Protein AF-A0A1G9L288-F1 (afdb_monomer_lite)

Secondary structure (DSSP, 8-state):
----TTS-HHHHHHHHHTT-HHHHHHHHHHHHHHHHHHHHHHTT-HHHHHHHHHHHHHHHHHHHHHHHTTSS--

Radius of gyration: 14.57 Å; chains: 1; bounding box: 36×21×40 Å

pLDDT: mean 71.61, std 11.11, range [36.78, 85.56]

Foldseek 3Di:
DDDCLVPDLVVLVVCVLVVDPVSVVNVCVVVVVVLVVVCVVVPVDNVVSVVVVVVVVVVSVVVCVVSVVVVPPD

Sequence (74 aa):
MLDYSRYSDTDLLKLFQKGDAIAYREIYDRYWQLLFRFSGKLMQDNSIAEDIVQDIIWVLSRLFRVIGSKFSYN

Structure (mmCIF, N/CA/C/O backbone):
data_AF-A0A1G9L288-F1
#
_entry.id   AF-A0A1G9L288-F1
#
loop_
_atom_site.group_PDB
_atom_site.id
_atom_site.type_symbol
_atom_site.label_atom_id
_atom_site.label_alt_id
_atom_site.label_comp_id
_atom_site.label_asym_id
_atom_site.label_entity_id
_atom_site.label_seq_id
_atom_site.pdbx_PDB_ins_code
_atom_site.Cartn_x
_atom_site.Cartn_y
_atom_site.Cartn_z
_atom_site.occupancy
_atom_site.B_iso_or_equiv
_atom_site.auth_seq_id
_atom_site.auth_comp_id
_atom_site.auth_asym_id
_atom_site.auth_atom_id
_atom_site.pdbx_PDB_model_num
ATOM 1 N N . MET A 1 1 ? -5.139 1.230 -21.720 1.00 48.91 1 MET A N 1
ATOM 2 C CA . MET A 1 1 ? -4.848 1.548 -20.307 1.00 48.91 1 MET A CA 1
ATOM 3 C C . MET A 1 1 ? -4.536 0.222 -19.638 1.00 48.91 1 MET A C 1
ATOM 5 O O . MET A 1 1 ? -5.339 -0.688 -19.798 1.00 48.91 1 MET A O 1
ATOM 9 N N . LEU A 1 2 ? -3.344 0.052 -19.064 1.00 59.62 2 LEU A N 1
ATOM 10 C CA . LEU A 1 2 ? -2.958 -1.219 -18.443 1.00 59.62 2 LEU A CA 1
ATOM 11 C C . LEU A 1 2 ? -3.721 -1.361 -17.125 1.00 59.62 2 LEU A C 1
ATOM 13 O O . LEU A 1 2 ? -3.639 -0.480 -16.276 1.00 59.62 2 LEU A O 1
ATOM 17 N N . ASP A 1 3 ? -4.503 -2.428 -17.011 1.00 72.56 3 ASP A N 1
ATOM 18 C CA . ASP A 1 3 ? -5.270 -2.770 -15.820 1.00 72.56 3 ASP A CA 1
ATOM 19 C C . ASP A 1 3 ? -4.521 -3.884 -15.082 1.00 72.56 3 ASP A C 1
ATOM 21 O O . ASP A 1 3 ? -4.508 -5.036 -15.527 1.00 72.56 3 ASP A O 1
ATOM 25 N N . TYR A 1 4 ? -3.851 -3.535 -13.980 1.00 80.69 4 TYR A N 1
ATOM 26 C CA . TYR A 1 4 ? -3.152 -4.517 -13.151 1.00 80.69 4 TYR A CA 1
ATOM 27 C C . TYR A 1 4 ? -4.004 -5.040 -11.986 1.00 80.69 4 TYR A C 1
ATOM 29 O O . TYR A 1 4 ? -3.500 -5.791 -11.148 1.00 80.69 4 TYR A O 1
ATOM 37 N N . SER A 1 5 ? -5.315 -4.769 -11.975 1.00 74.88 5 SER A N 1
ATOM 38 C CA . SER A 1 5 ? -6.244 -5.280 -10.958 1.00 74.88 5 SER A CA 1
ATOM 39 C C . SER A 1 5 ? -6.297 -6.808 -10.883 1.00 74.88 5 SER A C 1
ATOM 41 O O . SER A 1 5 ? -6.705 -7.351 -9.858 1.00 74.88 5 SER A O 1
ATOM 43 N N . ARG A 1 6 ? -5.844 -7.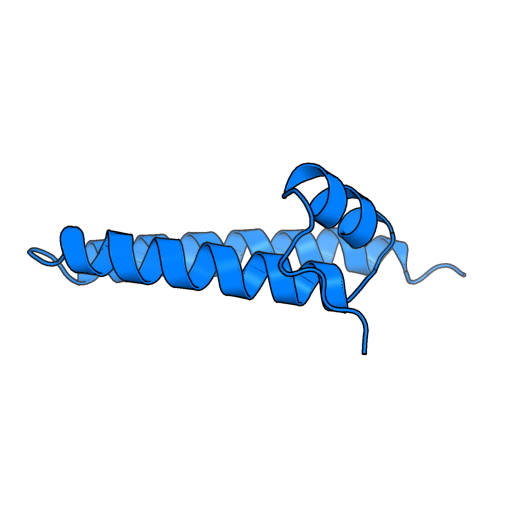518 -11.926 1.00 81.88 6 ARG A N 1
ATOM 44 C CA . ARG A 1 6 ? -5.752 -8.990 -11.970 1.00 81.88 6 ARG A CA 1
ATOM 45 C C . ARG A 1 6 ? -4.366 -9.551 -11.670 1.00 81.88 6 ARG A C 1
ATOM 47 O O . ARG A 1 6 ? -4.218 -10.767 -11.585 1.00 81.88 6 ARG A O 1
ATOM 54 N N . TYR A 1 7 ? -3.353 -8.701 -11.535 1.00 84.75 7 TYR A N 1
ATOM 55 C CA . TYR A 1 7 ? -1.993 -9.160 -11.280 1.00 84.75 7 TYR A CA 1
ATOM 56 C C . TYR A 1 7 ? -1.872 -9.640 -9.836 1.00 84.75 7 TYR A C 1
ATOM 58 O O . TYR A 1 7 ? -2.523 -9.110 -8.927 1.00 84.75 7 TYR A O 1
ATOM 66 N N . SER A 1 8 ? -1.045 -10.665 -9.628 1.00 84.31 8 SER A N 1
ATOM 67 C CA . SER A 1 8 ? -0.702 -11.101 -8.279 1.00 84.31 8 SER A CA 1
ATOM 68 C C . SER A 1 8 ? 0.151 -10.034 -7.595 1.00 84.31 8 SER A C 1
ATOM 70 O O . SER A 1 8 ? 0.889 -9.301 -8.258 1.00 84.31 8 SER A O 1
ATOM 72 N N . ASP A 1 9 ? 0.104 -9.970 -6.268 1.00 77.56 9 ASP A N 1
ATOM 73 C CA . ASP A 1 9 ? 0.936 -9.032 -5.507 1.00 77.56 9 ASP A CA 1
ATOM 74 C C . ASP A 1 9 ? 2.431 -9.239 -5.793 1.00 77.56 9 ASP A C 1
ATOM 76 O O . ASP A 1 9 ? 3.188 -8.281 -5.924 1.00 77.56 9 ASP A O 1
ATOM 80 N N . THR A 1 10 ? 2.851 -10.489 -5.996 1.00 81.00 10 THR A N 1
ATOM 81 C CA . THR A 1 10 ? 4.211 -10.841 -6.424 1.00 81.00 10 THR A CA 1
ATOM 82 C C . THR A 1 10 ? 4.590 -10.263 -7.784 1.00 81.00 10 THR A C 1
ATOM 84 O O . THR A 1 10 ? 5.741 -9.874 -7.979 1.00 81.00 10 THR A O 1
ATOM 87 N N . ASP A 1 11 ? 3.658 -10.198 -8.732 1.00 85.56 11 ASP A N 1
ATOM 88 C CA . ASP A 1 11 ? 3.928 -9.647 -10.061 1.00 85.56 11 ASP A CA 1
ATOM 89 C C . ASP A 1 11 ? 3.893 -8.120 -10.049 1.00 85.56 11 ASP A C 1
ATOM 91 O O . ASP A 1 11 ? 4.761 -7.486 -10.653 1.00 85.56 11 ASP A O 1
ATOM 95 N N . LEU A 1 12 ? 2.976 -7.526 -9.281 1.00 83.50 12 LEU A N 1
ATOM 96 C CA . LEU A 1 12 ? 2.953 -6.087 -9.024 1.00 83.50 12 LEU A CA 1
ATOM 97 C C . LEU A 1 12 ? 4.249 -5.623 -8.349 1.00 83.50 12 LEU A C 1
ATOM 99 O O . LEU A 1 12 ? 4.823 -4.620 -8.761 1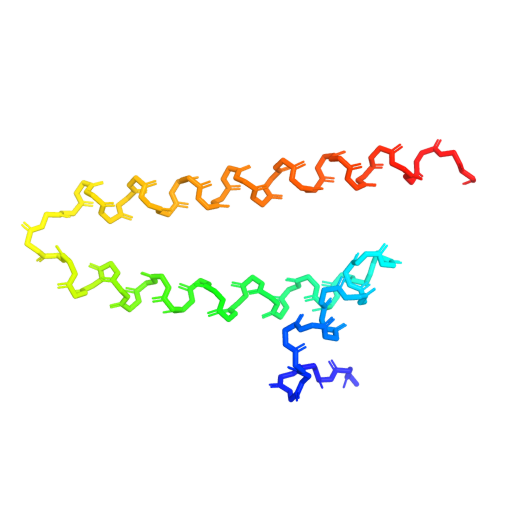.00 83.50 12 LEU A O 1
ATOM 103 N N . LEU A 1 13 ? 4.773 -6.379 -7.379 1.00 79.25 13 LEU A N 1
ATOM 104 C CA . LEU A 1 13 ? 6.045 -6.077 -6.715 1.00 79.25 13 LEU A CA 1
ATOM 105 C C . LEU A 1 13 ? 7.239 -6.151 -7.673 1.00 79.25 13 LEU A C 1
ATOM 107 O O . LEU A 1 13 ? 8.139 -5.317 -7.594 1.00 79.25 13 LEU A O 1
ATOM 111 N N . LYS A 1 14 ? 7.255 -7.109 -8.606 1.00 82.94 14 LYS A N 1
ATOM 112 C CA . LYS A 1 14 ? 8.303 -7.188 -9.641 1.00 82.94 14 LYS A CA 1
ATOM 113 C C . LYS A 1 14 ? 8.247 -6.003 -10.604 1.00 82.94 14 LYS A C 1
ATOM 115 O O . LYS A 1 14 ? 9.294 -5.518 -11.022 1.00 82.94 14 LYS A O 1
ATOM 120 N N . LEU A 1 15 ? 7.050 -5.552 -10.977 1.00 82.06 15 LEU A N 1
ATOM 121 C CA . LEU A 1 15 ? 6.854 -4.378 -11.836 1.00 82.06 15 LEU A CA 1
ATOM 122 C C . LEU A 1 15 ? 7.215 -3.085 -11.099 1.00 82.06 15 LEU A C 1
ATOM 124 O O . LEU A 1 15 ? 7.911 -2.228 -11.637 1.00 82.06 15 LEU A O 1
ATOM 128 N N . PHE A 1 16 ? 6.846 -3.001 -9.828 1.00 77.94 16 PHE A N 1
ATOM 129 C CA . PHE A 1 16 ? 7.237 -1.924 -8.934 1.00 77.94 16 PHE A CA 1
ATOM 130 C C . PHE A 1 16 ? 8.762 -1.821 -8.776 1.00 77.94 16 PHE A C 1
ATOM 132 O O . PHE A 1 16 ? 9.320 -0.734 -8.900 1.00 77.94 16 PHE A O 1
ATOM 139 N N . GLN A 1 17 ? 9.469 -2.945 -8.607 1.00 77.81 17 GLN A N 1
ATOM 140 C CA . GLN A 1 17 ? 10.941 -2.972 -8.570 1.00 77.81 17 GLN A CA 1
ATOM 141 C C . GLN A 1 17 ? 11.592 -2.475 -9.869 1.00 77.81 17 GLN A C 1
ATOM 143 O O . GLN A 1 17 ? 12.746 -2.052 -9.852 1.00 77.81 17 GLN A O 1
ATOM 148 N N . LYS A 1 18 ? 10.861 -2.510 -10.987 1.00 82.62 18 LYS A N 1
ATOM 149 C CA . LYS A 1 18 ? 11.291 -1.978 -12.285 1.00 82.62 18 LYS A CA 1
ATOM 150 C C . LYS A 1 18 ? 10.902 -0.509 -12.497 1.00 82.62 18 LYS A C 1
ATOM 152 O O . LYS A 1 18 ? 11.203 0.035 -13.553 1.00 82.62 18 LYS A O 1
ATOM 157 N N . GLY A 1 19 ? 10.268 0.132 -11.512 1.00 76.75 19 GLY A N 1
ATOM 158 C CA . GLY A 1 19 ? 9.859 1.537 -11.567 1.00 76.75 19 GLY A CA 1
ATOM 159 C C . GLY A 1 19 ? 8.495 1.786 -12.216 1.00 76.75 19 GLY A C 1
ATOM 160 O O . GLY A 1 19 ? 8.200 2.926 -12.563 1.00 76.75 19 GLY A O 1
ATOM 161 N N . ASP A 1 20 ? 7.657 0.758 -12.395 1.00 81.94 20 ASP A N 1
ATOM 162 C CA . ASP A 1 20 ? 6.317 0.932 -12.965 1.00 81.94 20 ASP A CA 1
ATOM 163 C C . ASP A 1 20 ? 5.374 1.634 -11.965 1.00 81.94 20 ASP A C 1
ATOM 165 O O . ASP A 1 20 ? 4.953 1.067 -10.951 1.00 81.94 20 ASP A O 1
ATOM 169 N N . ALA A 1 21 ? 5.030 2.887 -12.272 1.00 78.19 21 ALA A N 1
ATOM 170 C CA . ALA A 1 21 ? 4.160 3.726 -11.452 1.00 78.19 21 ALA A CA 1
ATOM 171 C C . ALA A 1 21 ? 2.699 3.234 -11.392 1.00 78.19 21 ALA A C 1
ATOM 173 O O . ALA A 1 21 ? 1.996 3.524 -10.421 1.00 78.19 21 ALA A O 1
ATOM 174 N N . ILE A 1 22 ? 2.230 2.481 -12.393 1.00 82.56 22 ILE A N 1
ATOM 175 C CA . ILE A 1 22 ? 0.878 1.903 -12.405 1.00 82.56 22 ILE A CA 1
ATOM 176 C C . ILE A 1 22 ? 0.834 0.716 -11.440 1.00 82.56 22 ILE A C 1
ATOM 178 O O . ILE A 1 22 ? -0.096 0.606 -10.647 1.00 82.56 22 ILE A O 1
ATOM 182 N N . ALA A 1 23 ? 1.879 -0.119 -11.421 1.00 81.19 23 ALA A N 1
ATOM 183 C CA . ALA A 1 23 ? 1.992 -1.211 -10.453 1.00 81.19 23 ALA A CA 1
ATOM 184 C C . ALA A 1 23 ? 2.071 -0.695 -9.008 1.00 81.19 23 ALA A C 1
ATOM 186 O O . ALA A 1 23 ? 1.461 -1.274 -8.111 1.00 81.19 23 ALA A O 1
ATOM 187 N N . TYR A 1 24 ? 2.764 0.428 -8.792 1.00 77.94 24 TYR A N 1
ATOM 188 C CA . TYR A 1 24 ? 2.770 1.113 -7.501 1.00 77.94 24 TYR A CA 1
ATOM 189 C C . TYR A 1 24 ? 1.358 1.531 -7.062 1.00 77.94 24 TYR A C 1
ATOM 191 O O . TYR A 1 24 ? 0.946 1.242 -5.938 1.00 77.94 24 TYR A O 1
ATOM 199 N N . ARG A 1 25 ? 0.619 2.210 -7.947 1.00 82.94 25 ARG A N 1
ATOM 200 C CA . ARG A 1 25 ? -0.725 2.709 -7.644 1.00 82.94 25 ARG A CA 1
ATOM 201 C C . ARG A 1 25 ? -1.681 1.575 -7.282 1.00 82.94 25 ARG A C 1
ATOM 203 O O . ARG A 1 25 ? -2.417 1.691 -6.312 1.00 82.94 25 ARG A O 1
ATOM 210 N N . GLU A 1 26 ? -1.607 0.466 -8.008 1.00 84.75 26 GLU A N 1
ATOM 211 C CA . GLU A 1 26 ? -2.449 -0.708 -7.768 1.00 84.75 26 GLU A CA 1
ATOM 212 C C . GLU A 1 26 ? -2.130 -1.404 -6.436 1.00 84.75 26 GLU A C 1
ATOM 214 O O . GLU A 1 26 ? -3.043 -1.838 -5.734 1.00 84.75 26 GLU A O 1
ATOM 219 N N . ILE A 1 27 ? -0.856 -1.456 -6.025 1.00 82.12 27 ILE A N 1
ATOM 220 C CA . ILE A 1 27 ? -0.476 -1.902 -4.673 1.00 82.12 27 ILE A CA 1
ATOM 221 C C . ILE A 1 27 ? -1.072 -0.946 -3.633 1.00 82.12 27 ILE A C 1
ATOM 223 O O . ILE A 1 27 ? -1.757 -1.388 -2.713 1.00 82.12 27 ILE A O 1
ATOM 227 N N . TYR A 1 28 ? -0.860 0.362 -3.786 1.00 79.25 28 TYR A N 1
ATOM 228 C CA . TYR A 1 28 ? -1.375 1.356 -2.846 1.00 79.25 28 TYR A CA 1
ATOM 229 C C . TYR A 1 28 ? -2.896 1.241 -2.662 1.00 79.25 28 TYR A C 1
ATOM 231 O O . TYR A 1 28 ? -3.359 1.096 -1.532 1.00 79.25 28 TYR A O 1
ATOM 239 N N . ASP A 1 29 ? -3.662 1.213 -3.754 1.00 81.88 29 ASP A N 1
ATOM 240 C CA . ASP A 1 29 ? -5.127 1.166 -3.712 1.00 81.88 29 ASP A CA 1
ATOM 241 C C . ASP A 1 29 ? -5.650 -0.134 -3.069 1.00 81.88 29 ASP A C 1
ATOM 243 O O . ASP A 1 29 ? -6.606 -0.096 -2.284 1.00 81.88 29 ASP A O 1
ATOM 247 N N . ARG A 1 30 ? -5.004 -1.284 -3.327 1.00 82.69 30 ARG A N 1
ATOM 248 C CA . ARG A 1 30 ? -5.361 -2.575 -2.705 1.00 82.69 30 ARG A CA 1
ATOM 249 C C . ARG A 1 30 ? -5.146 -2.570 -1.197 1.00 82.69 30 ARG A C 1
ATOM 251 O O . ARG A 1 30 ? -6.050 -2.933 -0.439 1.00 82.69 30 ARG A O 1
ATOM 258 N N . TYR A 1 31 ? -3.957 -2.170 -0.758 1.00 78.19 31 TYR A N 1
ATOM 259 C CA . TYR A 1 31 ? -3.605 -2.216 0.658 1.00 78.19 31 TYR A CA 1
ATOM 260 C C . TYR A 1 31 ? -4.309 -1.111 1.446 1.00 78.19 31 TYR A C 1
ATOM 262 O O . TYR A 1 31 ? -4.761 -1.368 2.559 1.00 78.19 31 TYR A O 1
ATOM 270 N N . TRP A 1 32 ? -4.529 0.066 0.855 1.00 75.06 32 TRP A N 1
ATOM 271 C CA . TRP A 1 32 ? -5.315 1.140 1.465 1.00 75.06 32 TRP A CA 1
ATOM 272 C C . TRP A 1 32 ? -6.734 0.690 1.828 1.00 75.06 32 TRP A C 1
ATOM 274 O O . TRP A 1 32 ? -7.175 0.869 2.962 1.00 75.06 32 TRP A O 1
ATOM 284 N N . GLN A 1 33 ? -7.449 0.045 0.900 1.00 75.44 33 GLN A N 1
ATOM 285 C CA . GLN A 1 33 ? -8.805 -0.443 1.169 1.00 75.44 33 GLN A CA 1
ATOM 286 C C . GLN A 1 33 ? -8.837 -1.547 2.226 1.00 75.44 33 GLN A C 1
ATOM 288 O O . GLN A 1 33 ? -9.767 -1.595 3.035 1.00 75.44 33 GLN A O 1
ATOM 293 N N . LEU A 1 34 ? -7.841 -2.436 2.225 1.00 75.12 34 LEU A N 1
ATOM 294 C CA . LEU A 1 34 ? -7.723 -3.478 3.239 1.00 75.12 34 LEU A CA 1
ATOM 295 C C . LEU A 1 34 ? -7.537 -2.858 4.626 1.00 75.12 34 LEU A C 1
ATOM 297 O O . LEU A 1 34 ? -8.247 -3.228 5.556 1.00 75.12 34 LEU A O 1
ATOM 301 N N . LEU A 1 35 ? -6.645 -1.877 4.739 1.00 69.88 35 LEU A N 1
ATOM 302 C CA . LEU A 1 35 ? -6.341 -1.186 5.988 1.00 69.88 35 LEU A CA 1
ATOM 303 C C . LEU A 1 35 ? -7.506 -0.355 6.485 1.00 69.88 35 LEU A C 1
ATOM 305 O O . LEU A 1 35 ? -7.815 -0.422 7.664 1.00 69.88 35 LEU A O 1
ATOM 309 N N . PHE A 1 36 ? -8.202 0.348 5.596 1.00 68.62 36 PHE A N 1
ATOM 310 C CA . PHE A 1 36 ? -9.401 1.103 5.943 1.00 68.62 36 PHE A CA 1
ATOM 311 C C . PHE A 1 36 ? -10.526 0.195 6.466 1.00 68.62 36 PHE A C 1
ATOM 313 O O . PHE A 1 36 ? -11.230 0.521 7.420 1.00 68.62 36 PHE A O 1
ATOM 320 N N . ARG A 1 37 ? -10.696 -0.993 5.873 1.00 71.62 37 ARG A N 1
ATOM 321 C CA . ARG A 1 37 ? -11.662 -1.988 6.368 1.00 71.62 37 ARG A CA 1
ATOM 322 C C . ARG A 1 37 ? -11.218 -2.617 7.687 1.00 71.62 37 ARG A C 1
ATOM 324 O O . ARG A 1 37 ? -12.064 -2.933 8.521 1.00 71.62 37 ARG A O 1
ATOM 331 N N . PHE A 1 38 ? -9.917 -2.833 7.860 1.00 68.12 38 PHE A N 1
ATOM 332 C CA . PHE A 1 38 ? -9.355 -3.417 9.075 1.00 68.12 38 PHE A CA 1
ATOM 333 C C . PHE A 1 38 ? -9.420 -2.433 10.244 1.00 68.12 38 PHE A C 1
ATOM 335 O O . PHE A 1 38 ? -9.861 -2.798 11.330 1.00 68.12 38 PHE A O 1
ATOM 342 N N . SER A 1 39 ? -9.084 -1.169 9.992 1.00 62.03 39 SER A N 1
ATOM 343 C CA . SER A 1 39 ? -9.200 -0.077 10.947 1.00 62.03 39 SER A CA 1
ATOM 344 C C . SER A 1 39 ? -10.655 0.141 11.351 1.00 62.03 39 SER A C 1
ATOM 346 O O . SER A 1 39 ? -10.945 0.155 12.541 1.00 62.03 3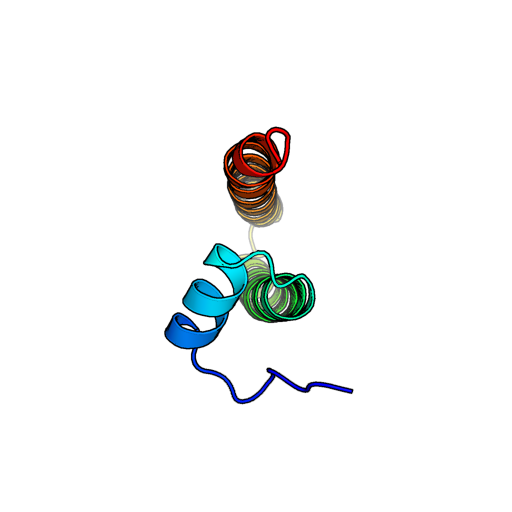9 SER A O 1
ATOM 348 N N . GLY A 1 40 ? -11.596 0.140 10.400 1.00 63.84 40 GLY A N 1
ATOM 349 C CA . GLY A 1 40 ? -13.034 0.213 10.682 1.00 63.84 40 GLY A CA 1
ATOM 350 C C . GLY A 1 40 ? -13.578 -0.944 11.533 1.00 63.84 40 GLY A C 1
ATOM 351 O O . GLY A 1 40 ? -14.559 -0.767 12.249 1.00 63.84 40 GLY A O 1
ATOM 352 N N . LYS A 1 41 ? -12.937 -2.121 11.511 1.00 62.47 41 LYS A N 1
ATOM 353 C CA . LYS A 1 41 ? -13.249 -3.233 12.429 1.00 62.47 41 LYS A CA 1
ATOM 354 C C . LYS A 1 41 ? -12.565 -3.109 13.797 1.00 62.47 41 LYS A C 1
ATOM 356 O O . LYS A 1 41 ? -13.071 -3.687 14.753 1.00 62.47 41 LYS A O 1
ATOM 361 N N . LEU A 1 42 ? -11.450 -2.381 13.889 1.00 56.47 42 LEU A N 1
ATOM 362 C CA . LEU A 1 42 ? -10.735 -2.070 15.135 1.00 56.47 42 LEU A CA 1
ATOM 363 C C . LEU A 1 42 ? -11.266 -0.814 15.851 1.00 56.47 42 LEU A C 1
ATOM 365 O O . LEU A 1 42 ? -10.875 -0.567 16.990 1.00 56.47 42 LEU A O 1
ATOM 369 N N . MET A 1 43 ? -12.157 -0.045 15.211 1.00 54.34 43 MET A N 1
ATOM 370 C CA . MET A 1 43 ? -12.799 1.189 15.699 1.00 54.34 43 MET A CA 1
ATOM 371 C C . MET A 1 43 ? -13.745 0.983 16.905 1.00 54.34 43 MET A C 1
ATOM 373 O O . MET A 1 43 ? -14.892 1.424 16.919 1.00 54.34 43 MET A O 1
ATOM 377 N N . GLN A 1 44 ? -13.252 0.354 17.966 1.00 56.91 44 GLN A N 1
ATOM 378 C CA . GLN A 1 44 ? -13.514 0.856 19.314 1.00 56.91 44 GLN A CA 1
ATOM 379 C C . GLN A 1 44 ? -12.459 1.888 19.744 1.00 56.91 44 GLN A C 1
ATOM 381 O O . GLN A 1 44 ? -12.718 2.629 20.687 1.00 56.91 44 GLN A O 1
ATOM 386 N N . ASP A 1 45 ? -11.332 2.006 19.026 1.00 63.44 45 ASP A N 1
ATOM 387 C CA . ASP A 1 45 ? -10.325 3.037 19.286 1.00 63.44 45 ASP A CA 1
ATOM 388 C C . ASP A 1 45 ? -9.735 3.607 17.982 1.00 63.44 45 ASP A C 1
ATOM 390 O O . ASP A 1 45 ? -8.965 2.958 17.270 1.00 63.44 45 ASP A O 1
ATOM 394 N N . ASN A 1 46 ? -10.137 4.836 17.648 1.00 63.78 46 ASN A N 1
ATOM 395 C CA . ASN A 1 46 ? -9.716 5.540 16.433 1.00 63.78 46 ASN A CA 1
ATOM 396 C C . ASN A 1 46 ? -8.215 5.877 16.420 1.00 63.78 46 ASN A C 1
ATOM 398 O O . ASN A 1 46 ? -7.655 6.053 15.341 1.00 63.78 46 ASN A O 1
ATOM 402 N N . SER A 1 47 ? -7.563 5.938 17.586 1.00 68.31 47 SER A N 1
ATOM 403 C CA . SER A 1 47 ? -6.131 6.252 17.681 1.00 68.31 47 SER A CA 1
ATOM 404 C C . SER A 1 47 ? -5.260 5.145 17.079 1.00 68.31 47 SER A C 1
ATOM 406 O O . SER A 1 47 ? -4.348 5.410 16.302 1.00 68.31 47 SER A O 1
ATOM 408 N N . ILE A 1 48 ? -5.623 3.885 17.331 1.00 70.19 48 ILE A N 1
ATOM 409 C CA . ILE A 1 48 ? -4.904 2.705 16.832 1.00 70.19 48 ILE A CA 1
ATOM 410 C C . ILE A 1 48 ? -5.047 2.584 15.310 1.00 70.19 48 ILE A C 1
ATOM 412 O O . ILE A 1 48 ? -4.115 2.209 14.602 1.00 70.19 48 ILE A O 1
ATOM 416 N N . ALA A 1 49 ? -6.233 2.909 14.797 1.00 70.69 49 ALA A N 1
ATOM 417 C CA . ALA A 1 49 ? -6.500 2.963 13.367 1.00 70.69 49 ALA A CA 1
ATOM 418 C C . ALA A 1 49 ? -5.607 3.988 12.651 1.00 70.69 49 ALA A C 1
ATOM 420 O O . ALA A 1 49 ? -5.089 3.703 11.569 1.00 70.69 49 ALA A O 1
ATOM 421 N N . GLU A 1 50 ? -5.438 5.167 13.247 1.00 73.19 50 GLU A N 1
ATOM 422 C CA . GLU A 1 50 ? -4.621 6.247 12.702 1.00 73.19 50 GLU A CA 1
ATOM 423 C C . GLU A 1 50 ? -3.127 5.899 12.713 1.00 73.19 50 GLU A C 1
ATOM 425 O O . GLU A 1 50 ? -2.465 6.062 11.685 1.00 73.19 50 GLU A O 1
ATOM 430 N N . ASP A 1 51 ? -2.626 5.317 13.806 1.00 77.56 51 ASP A N 1
ATOM 431 C CA . ASP A 1 51 ? -1.231 4.873 13.931 1.00 77.56 51 ASP A CA 1
ATOM 432 C C . ASP A 1 51 ? -0.859 3.818 12.877 1.00 77.56 51 ASP A C 1
ATOM 434 O O . ASP A 1 51 ? 0.167 3.930 12.206 1.00 77.56 51 ASP A O 1
ATOM 438 N N . ILE A 1 52 ? -1.729 2.828 12.642 1.00 73.81 52 ILE A N 1
ATOM 439 C CA . ILE A 1 52 ? -1.492 1.787 11.626 1.00 73.81 52 ILE A CA 1
ATOM 440 C C . ILE A 1 52 ? -1.409 2.396 10.220 1.00 73.81 52 ILE A C 1
ATOM 442 O O . ILE A 1 52 ? -0.580 1.993 9.399 1.00 73.81 52 ILE A O 1
ATOM 446 N N . VAL A 1 53 ? -2.275 3.364 9.916 1.00 76.50 53 VAL A N 1
ATOM 447 C CA . VAL A 1 53 ? -2.273 4.042 8.614 1.00 76.50 53 VAL A CA 1
ATOM 448 C C . VAL A 1 53 ? -1.015 4.900 8.453 1.00 76.50 53 VAL A C 1
ATOM 450 O O . VAL A 1 53 ? -0.383 4.855 7.393 1.00 76.50 53 VAL A O 1
ATOM 453 N N . GLN A 1 54 ? -0.618 5.634 9.495 1.00 76.94 54 GLN A N 1
ATOM 454 C CA . GLN A 1 54 ? 0.615 6.426 9.541 1.00 76.94 54 GLN A CA 1
ATOM 455 C C . GLN A 1 54 ? 1.859 5.567 9.289 1.00 76.94 54 GLN A C 1
ATOM 457 O O . GLN A 1 54 ? 2.659 5.899 8.409 1.00 76.94 54 GLN A O 1
ATOM 462 N N . ASP A 1 55 ? 1.993 4.432 9.978 1.00 80.50 55 ASP A N 1
ATOM 463 C CA . ASP A 1 55 ? 3.133 3.521 9.828 1.00 80.50 55 ASP A CA 1
ATOM 464 C C . ASP A 1 55 ? 3.279 3.015 8.392 1.00 80.50 55 ASP A C 1
ATOM 466 O O . ASP A 1 55 ? 4.379 2.938 7.836 1.00 80.50 55 ASP A O 1
ATOM 470 N N . ILE A 1 56 ? 2.158 2.718 7.741 1.00 74.50 56 ILE A N 1
ATOM 471 C CA . ILE A 1 56 ? 2.160 2.179 6.383 1.00 74.50 56 ILE A CA 1
ATOM 472 C C . ILE A 1 56 ? 2.498 3.260 5.365 1.00 74.50 56 ILE A C 1
ATOM 474 O O . ILE A 1 56 ? 3.313 3.025 4.467 1.00 74.50 56 ILE A O 1
ATOM 478 N N . ILE A 1 57 ? 1.951 4.465 5.531 1.00 76.75 57 ILE A N 1
ATOM 479 C CA . ILE A 1 57 ? 2.342 5.624 4.723 1.00 76.75 57 ILE A CA 1
ATOM 480 C C . ILE A 1 57 ? 3.842 5.903 4.891 1.00 76.75 57 ILE A C 1
ATOM 482 O O . ILE A 1 57 ? 4.531 6.183 3.904 1.00 76.75 57 ILE A O 1
ATOM 486 N N . TRP A 1 58 ? 4.376 5.785 6.106 1.00 78.50 58 TRP A N 1
ATOM 487 C CA . TRP A 1 58 ? 5.791 6.005 6.389 1.00 78.50 58 TRP A CA 1
ATOM 488 C C . TRP A 1 58 ? 6.690 4.957 5.721 1.00 78.50 58 TRP A C 1
ATOM 490 O O . TRP A 1 58 ? 7.663 5.310 5.045 1.00 78.50 58 TRP A O 1
ATOM 500 N N . VAL A 1 59 ? 6.339 3.672 5.828 1.00 77.19 59 VAL A N 1
ATOM 501 C CA . VAL A 1 59 ? 7.065 2.567 5.180 1.00 77.19 59 VAL A CA 1
ATOM 502 C C . VAL A 1 59 ? 7.046 2.710 3.659 1.00 77.19 59 VAL A C 1
ATOM 504 O O . VAL A 1 59 ? 8.097 2.594 3.022 1.00 77.19 59 VAL A O 1
ATOM 507 N N . LEU A 1 60 ? 5.892 3.024 3.066 1.00 70.75 60 LEU A N 1
ATOM 508 C CA . LEU A 1 60 ? 5.773 3.248 1.623 1.00 70.75 60 LEU A CA 1
ATOM 509 C C . LEU A 1 60 ? 6.607 4.452 1.170 1.00 70.75 60 LEU A C 1
ATOM 511 O O . LEU A 1 60 ? 7.358 4.355 0.199 1.00 70.75 60 LEU A O 1
ATOM 515 N N . SER A 1 61 ? 6.561 5.557 1.916 1.00 70.25 61 SER A N 1
ATOM 516 C CA . SER A 1 61 ? 7.370 6.755 1.650 1.00 70.25 61 SER A CA 1
ATOM 517 C C . SER A 1 61 ? 8.872 6.469 1.721 1.00 70.25 61 SER A C 1
ATOM 519 O O . SER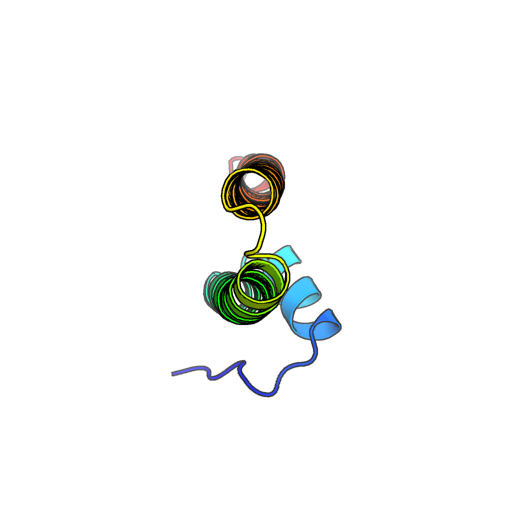 A 1 61 ? 9.667 7.005 0.942 1.00 70.25 61 SER A O 1
ATOM 521 N N . ARG A 1 62 ? 9.290 5.590 2.634 1.00 75.56 62 ARG A N 1
ATOM 522 C CA . ARG A 1 62 ? 10.680 5.141 2.736 1.00 75.56 62 ARG A CA 1
ATOM 523 C C . ARG A 1 62 ? 11.078 4.267 1.550 1.00 75.56 62 ARG A C 1
ATOM 525 O O . ARG A 1 62 ? 12.156 4.475 0.993 1.00 75.56 62 ARG A O 1
ATOM 532 N N . LEU A 1 63 ? 10.216 3.339 1.140 1.00 70.56 63 LEU A N 1
ATOM 533 C CA . LEU A 1 63 ? 10.427 2.522 -0.056 1.00 70.56 63 LEU A CA 1
ATOM 534 C C . LEU A 1 63 ? 10.592 3.393 -1.304 1.00 70.56 63 LEU A C 1
ATOM 536 O O . LEU A 1 63 ? 11.523 3.177 -2.077 1.00 70.5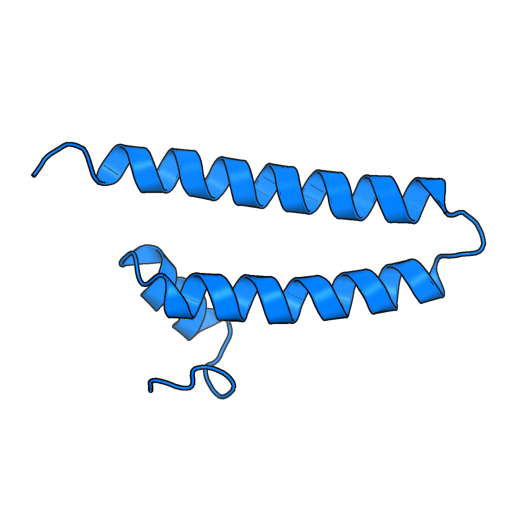6 63 LEU A O 1
ATOM 540 N N . PHE A 1 64 ? 9.780 4.440 -1.443 1.00 70.44 64 PHE A N 1
ATOM 541 C CA . PHE A 1 64 ? 9.941 5.429 -2.504 1.00 70.44 64 PHE A CA 1
ATOM 542 C C . PHE A 1 64 ? 11.298 6.115 -2.504 1.00 70.44 64 PHE A C 1
ATOM 544 O O . PHE A 1 64 ? 11.908 6.238 -3.560 1.00 70.44 64 PHE A O 1
ATOM 551 N N . ARG A 1 65 ? 11.791 6.566 -1.346 1.00 67.56 65 ARG A N 1
ATOM 552 C CA . ARG A 1 65 ? 13.096 7.244 -1.264 1.00 67.56 65 ARG A CA 1
ATOM 553 C C . ARG A 1 65 ? 14.248 6.318 -1.639 1.00 67.56 65 ARG A C 1
ATOM 555 O O . ARG A 1 65 ? 15.157 6.733 -2.350 1.00 67.56 65 ARG A O 1
ATOM 562 N N . VAL A 1 66 ? 14.191 5.069 -1.184 1.00 66.38 66 VAL A N 1
ATOM 563 C CA . VAL A 1 66 ? 15.219 4.054 -1.462 1.00 66.38 66 VAL A CA 1
ATOM 564 C C . VAL A 1 66 ? 15.222 3.644 -2.936 1.00 66.38 66 VAL A C 1
ATOM 566 O O . VAL A 1 66 ? 16.277 3.372 -3.505 1.00 66.38 66 VAL A O 1
ATOM 569 N N . ILE A 1 67 ? 14.052 3.612 -3.571 1.00 62.69 67 ILE A N 1
ATOM 570 C CA . ILE A 1 67 ? 13.935 3.283 -4.993 1.00 62.69 67 ILE A CA 1
ATOM 571 C C . ILE A 1 67 ? 14.291 4.499 -5.852 1.00 62.69 67 ILE A C 1
ATOM 573 O O . ILE A 1 67 ? 15.082 4.367 -6.779 1.00 62.69 67 ILE A O 1
ATOM 577 N N . GLY A 1 68 ? 13.817 5.696 -5.497 1.00 56.75 68 GLY A N 1
ATOM 578 C CA . GLY A 1 68 ? 14.106 6.950 -6.196 1.00 56.75 68 GLY A CA 1
ATOM 579 C C . GLY A 1 68 ? 15.594 7.311 -6.240 1.00 56.75 68 GLY A C 1
ATOM 580 O O . GLY A 1 68 ? 16.059 7.839 -7.247 1.00 56.75 68 GLY A O 1
ATOM 581 N N . SER A 1 69 ? 16.387 6.949 -5.223 1.00 50.16 69 SER A N 1
ATOM 582 C CA . SER A 1 69 ? 17.842 7.171 -5.248 1.00 50.16 69 SER A CA 1
ATOM 583 C C . SER A 1 69 ? 18.593 6.285 -6.251 1.00 50.16 69 SER A C 1
ATOM 585 O O . SER A 1 69 ? 19.725 6.605 -6.603 1.00 50.16 69 SER A O 1
ATOM 587 N N . LYS A 1 70 ? 17.991 5.189 -6.742 1.00 51.50 70 LYS A N 1
ATOM 588 C CA . LYS A 1 70 ? 18.562 4.380 -7.836 1.00 51.50 70 LYS A CA 1
ATOM 589 C C . LYS A 1 70 ? 18.277 4.950 -9.232 1.00 51.50 70 LYS A C 1
ATOM 591 O O . LYS A 1 70 ? 18.862 4.465 -10.191 1.00 51.50 70 LYS A O 1
ATOM 596 N N . PHE A 1 71 ? 17.437 5.982 -9.345 1.00 50.19 71 PHE A N 1
ATOM 597 C CA . PHE A 1 71 ? 17.066 6.610 -10.619 1.00 50.19 71 PHE A CA 1
ATOM 598 C C . PHE A 1 71 ? 17.818 7.919 -10.924 1.00 50.19 71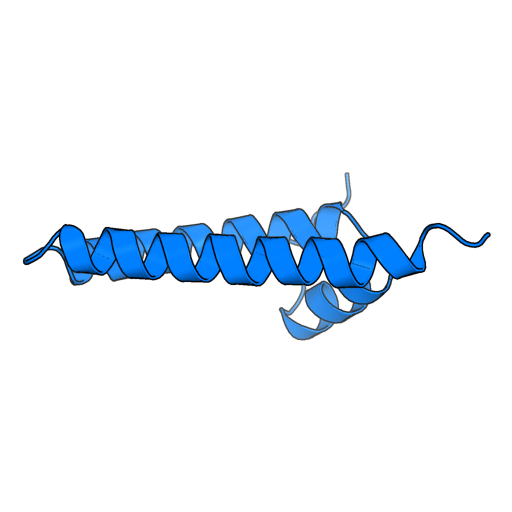 PHE A C 1
ATOM 600 O O . PHE A 1 71 ? 17.582 8.505 -11.972 1.00 50.19 71 PHE A O 1
ATOM 607 N N . SER A 1 72 ? 18.740 8.375 -10.062 1.00 47.53 72 SER A N 1
ATOM 608 C CA . SER A 1 72 ? 19.531 9.601 -10.307 1.00 47.53 72 SER A CA 1
ATOM 609 C C . SER A 1 72 ? 20.916 9.365 -10.938 1.00 47.53 72 SER A C 1
ATOM 611 O O . SER A 1 72 ? 21.715 10.296 -11.005 1.00 47.53 72 SER A O 1
ATOM 613 N N . TYR A 1 73 ? 21.208 8.155 -11.419 1.00 42.16 73 TYR A N 1
ATOM 614 C CA . TYR A 1 73 ? 22.387 7.889 -12.250 1.00 42.16 73 TYR A CA 1
ATOM 615 C C . TYR A 1 73 ? 21.997 7.010 -13.440 1.00 42.16 73 TYR A C 1
ATOM 617 O O . TYR A 1 73 ? 22.207 5.799 -13.427 1.00 42.16 73 TYR A O 1
ATOM 625 N N . ASN A 1 74 ? 21.373 7.632 -14.436 1.00 36.78 74 ASN A N 1
ATOM 626 C CA . ASN A 1 74 ? 21.546 7.320 -15.855 1.00 36.78 74 ASN A CA 1
ATOM 627 C C . ASN A 1 74 ? 21.033 8.491 -16.688 1.00 36.78 74 ASN A C 1
ATOM 629 O O . ASN A 1 74 ? 19.890 8.926 -16.425 1.00 36.78 74 ASN A O 1
#